Protein AF-A0ABD5QB89-F1 (afdb_monomer)

Mean predicted aligned error: 9.62 Å

Organism: NCBI:txid1849069

Nearest PDB structures (foldseek):
  5nxl-assembly1_A  TM=9.913E-01  e=5.953E-05  Thermomonospora curvata DSM 43183
  8aru-assembly1_A  TM=9.869E-01  e=2.376E-04  Homo sapiens

Solvent-accessible surface area (backbone atoms only — not comparable to full-atom values): 5632 Å² total; per-residue (Å²): 135,80,79,81,71,80,75,50,41,62,90,39,85,48,83,92,87,42,70,71,31,83,74,74,34,89,57,70,65,65,76,70,74,48,81,51,48,101,84,72,48,43,62,89,59,43,55,64,91,79,90,70,95,72,80,91,75,92,74,83,68,90,66,84,76,72,75,74,78,65,76,96,58,97,77,84,134

Sequence (77 aa):
METRIGRRTIWQREFPDHNTAADGYDHTAPVDAFEPNGYGLYNTAGNIWVWIADWWRTNHDEGAFKNRTGLRTGQQR

Foldseek 3Di:
DDPPPFQAADADDDPPPDGPCPSVDPAADPLASGAADPVRGGRPDHRDDDDDQADDDDDDDPPDDDSPPPDPDPDDD

Radius of gyration: 18.01 Å; Cα contacts (8 Å, |Δi|>4): 57; chains: 1; bounding box: 39×42×42 Å

Structure (mmCIF, N/CA/C/O backbone):
data_AF-A0ABD5QB89-F1
#
_entry.id   AF-A0ABD5QB89-F1
#
loop_
_atom_site.group_PDB
_atom_site.id
_atom_site.type_symbol
_atom_site.label_atom_id
_atom_site.label_alt_id
_atom_site.label_comp_id
_atom_site.label_asym_id
_atom_site.label_entity_id
_atom_site.label_seq_id
_atom_site.pdbx_PDB_ins_code
_atom_site.Cartn_x
_atom_site.Cartn_y
_atom_site.Cartn_z
_atom_site.occupancy
_atom_site.B_iso_or_equiv
_atom_site.auth_seq_id
_atom_site.auth_comp_id
_atom_site.auth_asym_id
_atom_site.auth_atom_id
_atom_site.pdbx_PDB_model_num
ATOM 1 N N . MET A 1 1 ? 20.521 -19.719 -6.200 1.00 33.03 1 MET A N 1
ATOM 2 C CA . MET A 1 1 ? 19.187 -19.695 -5.565 1.00 33.03 1 MET A CA 1
ATOM 3 C C . MET A 1 1 ? 18.794 -18.239 -5.450 1.00 33.03 1 MET A C 1
ATOM 5 O O . MET A 1 1 ? 19.385 -17.530 -4.651 1.00 33.03 1 MET A O 1
ATOM 9 N N . GLU A 1 2 ? 17.915 -17.772 -6.329 1.00 33.00 2 GLU A N 1
ATOM 10 C CA . GLU A 1 2 ? 17.455 -16.385 -6.333 1.00 33.00 2 GLU A CA 1
ATOM 11 C C . GLU A 1 2 ? 16.228 -16.301 -5.427 1.00 33.00 2 GLU A C 1
ATOM 13 O O . GLU A 1 2 ? 15.220 -16.973 -5.658 1.00 33.00 2 GLU A O 1
ATOM 18 N N . THR A 1 3 ? 16.349 -15.568 -4.323 1.00 37.41 3 THR A N 1
ATOM 19 C CA . THR A 1 3 ? 15.250 -15.344 -3.387 1.00 37.41 3 THR A CA 1
ATOM 20 C C . THR A 1 3 ? 14.119 -14.665 -4.150 1.00 37.41 3 THR A C 1
ATOM 22 O O . THR A 1 3 ? 14.284 -13.544 -4.622 1.00 37.41 3 THR A O 1
ATOM 25 N N . ARG A 1 4 ? 12.965 -15.329 -4.284 1.00 43.78 4 ARG A N 1
ATOM 26 C CA . ARG A 1 4 ? 11.747 -14.695 -4.803 1.00 43.78 4 ARG A CA 1
ATOM 27 C C . ARG A 1 4 ? 11.370 -13.555 -3.857 1.00 43.78 4 ARG A C 1
ATOM 29 O O . ARG A 1 4 ? 10.732 -13.774 -2.831 1.00 43.78 4 ARG A O 1
ATOM 36 N N . ILE A 1 5 ? 11.779 -12.338 -4.195 1.00 56.81 5 ILE A N 1
ATOM 37 C CA . ILE A 1 5 ? 11.209 -11.129 -3.612 1.00 56.81 5 ILE A CA 1
ATOM 38 C C . ILE A 1 5 ? 9.725 -11.157 -3.994 1.00 56.81 5 ILE A C 1
ATOM 40 O O . ILE A 1 5 ? 9.391 -11.230 -5.177 1.00 56.81 5 ILE A O 1
ATOM 44 N N . GLY A 1 6 ? 8.830 -11.198 -3.003 1.00 61.94 6 GLY A N 1
ATOM 45 C CA . GLY A 1 6 ? 7.390 -11.196 -3.260 1.00 61.94 6 GLY A CA 1
ATOM 46 C C . GLY A 1 6 ? 7.013 -9.967 -4.088 1.00 61.94 6 GLY A C 1
ATOM 47 O O . GLY A 1 6 ? 7.309 -8.846 -3.664 1.00 61.94 6 GLY A O 1
ATOM 48 N N . ARG A 1 7 ? 6.404 -10.193 -5.260 1.00 78.38 7 ARG A N 1
ATOM 49 C CA . ARG A 1 7 ? 6.002 -9.129 -6.188 1.00 78.38 7 ARG A CA 1
ATOM 50 C C . ARG A 1 7 ? 4.951 -8.238 -5.528 1.00 78.38 7 ARG A C 1
ATOM 52 O O . ARG A 1 7 ? 3.973 -8.740 -4.982 1.00 78.38 7 ARG A O 1
ATOM 59 N N . ARG A 1 8 ? 5.208 -6.935 -5.544 1.00 89.31 8 ARG A N 1
ATOM 60 C CA . ARG A 1 8 ? 4.355 -5.868 -5.018 1.00 89.31 8 ARG A CA 1
ATOM 61 C C . ARG A 1 8 ? 4.726 -4.569 -5.723 1.00 89.31 8 ARG A C 1
ATOM 63 O O . ARG A 1 8 ? 5.885 -4.422 -6.102 1.00 89.31 8 ARG A O 1
ATOM 70 N N . THR A 1 9 ? 3.785 -3.642 -5.831 1.00 92.56 9 THR A N 1
ATOM 71 C CA . THR A 1 9 ? 3.991 -2.338 -6.472 1.00 92.56 9 THR A CA 1
ATOM 72 C C . THR A 1 9 ? 4.710 -1.365 -5.545 1.00 92.56 9 THR A C 1
ATOM 74 O O . THR A 1 9 ? 4.104 -0.864 -4.591 1.00 92.56 9 THR A O 1
ATOM 77 N N . ILE A 1 10 ? 5.994 -1.117 -5.805 1.00 93.69 10 ILE A N 1
ATOM 78 C CA . ILE A 1 10 ? 6.861 -0.167 -5.081 1.00 93.69 10 ILE A CA 1
ATOM 79 C C . ILE A 1 10 ? 7.857 0.484 -6.052 1.00 93.69 10 ILE A C 1
ATOM 81 O O . ILE A 1 10 ? 7.996 0.051 -7.183 1.00 93.69 10 ILE A O 1
ATOM 85 N N . TRP A 1 11 ? 8.603 1.500 -5.619 1.00 94.00 11 TRP A N 1
ATOM 86 C CA . TRP A 1 11 ? 9.686 2.050 -6.440 1.00 94.00 11 TRP A CA 1
ATOM 87 C C . TRP A 1 11 ? 10.858 1.065 -6.551 1.00 94.00 11 TRP A C 1
ATOM 89 O O . TRP A 1 11 ? 11.263 0.473 -5.544 1.00 94.00 11 TRP A O 1
ATOM 99 N N . GLN A 1 12 ? 11.458 0.927 -7.737 1.00 94.94 12 GLN A N 1
ATOM 100 C CA . GLN A 1 12 ? 12.738 0.229 -7.903 1.00 94.94 12 GLN A CA 1
ATOM 101 C C . GLN A 1 12 ? 13.786 1.141 -8.531 1.00 94.94 12 GLN A C 1
ATOM 103 O O . GLN A 1 12 ? 13.503 1.805 -9.522 1.00 94.94 12 GLN A O 1
ATOM 108 N N . ARG A 1 13 ? 15.018 1.070 -8.000 1.00 92.81 13 ARG A N 1
ATOM 109 C CA . ARG A 1 13 ? 16.178 1.942 -8.2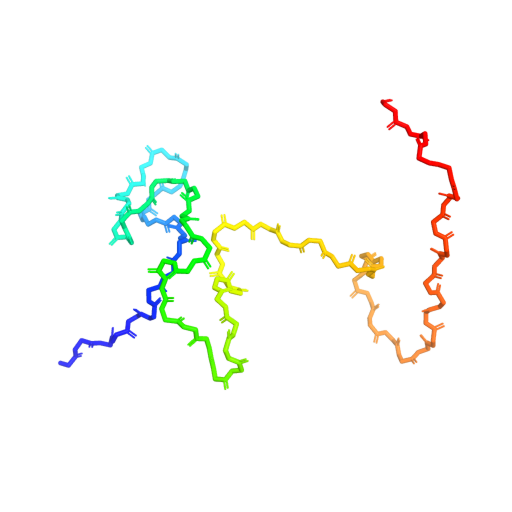83 1.00 92.81 13 ARG A CA 1
ATOM 110 C C . ARG A 1 13 ? 16.163 3.253 -7.492 1.00 92.81 13 ARG A C 1
ATOM 112 O O . ARG A 1 13 ? 16.015 3.215 -6.274 1.00 92.81 13 ARG A O 1
ATOM 119 N N . GLU A 1 14 ? 16.419 4.373 -8.155 1.00 96.75 14 GLU A N 1
ATOM 120 C CA . GLU A 1 14 ? 16.815 5.645 -7.562 1.00 96.75 14 GLU A CA 1
ATOM 121 C C . GLU A 1 14 ? 15.609 6.571 -7.526 1.00 96.75 14 GLU A C 1
ATOM 123 O O . GLU A 1 14 ? 15.239 7.201 -8.512 1.00 96.75 14 GLU A O 1
ATOM 128 N N . PHE A 1 15 ? 14.960 6.628 -6.372 1.00 94.25 15 PHE A N 1
ATOM 129 C CA . PHE A 1 15 ? 13.946 7.640 -6.130 1.00 94.25 15 PHE A CA 1
ATOM 130 C C . PHE A 1 15 ? 14.614 9.021 -5.979 1.00 94.25 15 PHE A C 1
ATOM 132 O O . PHE A 1 15 ? 15.643 9.098 -5.302 1.00 94.25 15 PHE A O 1
ATOM 139 N N . PRO A 1 16 ? 14.033 10.115 -6.509 1.00 95.31 16 PRO A N 1
ATOM 140 C CA . PRO A 1 16 ? 12.771 10.201 -7.258 1.00 95.31 16 PRO A CA 1
ATOM 141 C C . PRO A 1 16 ? 12.921 10.148 -8.787 1.00 95.31 16 PRO A C 1
ATOM 143 O O . PRO A 1 16 ? 11.915 10.195 -9.488 1.00 95.31 16 PRO A O 1
ATOM 146 N N . ASP A 1 17 ? 14.143 10.089 -9.314 1.00 96.62 17 ASP A N 1
ATOM 147 C CA . ASP A 1 17 ? 14.400 10.401 -10.727 1.00 96.62 17 ASP A CA 1
ATOM 148 C C . ASP A 1 17 ? 14.322 9.187 -11.663 1.00 96.62 17 ASP A C 1
ATOM 150 O O . ASP A 1 17 ? 14.108 9.340 -12.866 1.00 96.62 17 ASP A O 1
ATOM 154 N N . HIS A 1 18 ? 14.497 7.971 -11.138 1.00 96.00 18 HIS A N 1
ATOM 155 C CA . HIS A 1 18 ? 14.553 6.759 -11.947 1.00 96.00 18 HIS A CA 1
ATOM 156 C C . HIS A 1 18 ? 13.803 5.589 -11.305 1.00 96.00 18 HIS A C 1
ATOM 158 O O . HIS A 1 18 ? 14.304 4.934 -1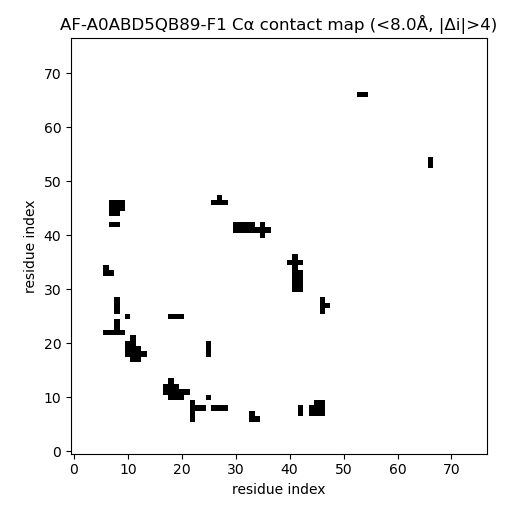0.384 1.00 96.00 18 HIS A O 1
ATOM 164 N N . ASN A 1 19 ? 12.624 5.286 -11.854 1.00 95.00 19 ASN A N 1
ATOM 165 C CA . ASN A 1 19 ? 11.888 4.055 -11.592 1.00 95.00 19 ASN A CA 1
ATOM 166 C C . ASN A 1 19 ? 12.011 3.109 -12.788 1.00 95.00 19 ASN A C 1
ATOM 168 O O . ASN A 1 19 ? 11.679 3.476 -13.913 1.00 95.00 19 ASN A O 1
ATOM 172 N N . THR A 1 20 ? 12.442 1.872 -12.559 1.00 95.12 20 THR A N 1
ATOM 173 C CA . THR A 1 20 ? 12.467 0.865 -13.637 1.00 95.12 20 THR A CA 1
ATOM 174 C C . THR A 1 20 ? 11.123 0.186 -13.888 1.00 95.12 20 THR A C 1
ATOM 176 O O . THR A 1 20 ? 11.030 -0.563 -14.858 1.00 95.12 20 THR A O 1
ATOM 179 N N . ALA A 1 21 ? 10.127 0.372 -13.009 1.00 93.50 21 ALA A N 1
ATOM 180 C CA . A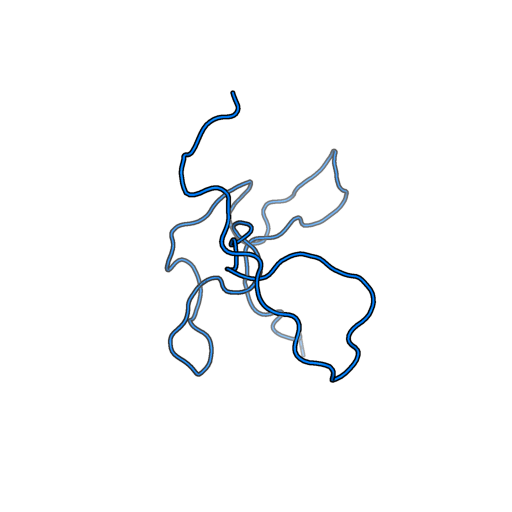LA A 1 21 ? 8.859 -0.368 -13.035 1.00 93.50 21 ALA A CA 1
ATOM 181 C C . ALA A 1 21 ? 9.081 -1.890 -13.165 1.00 93.50 21 ALA A C 1
ATOM 183 O O . ALA A 1 21 ? 8.437 -2.585 -13.953 1.00 93.50 21 ALA A O 1
ATOM 184 N N . ALA A 1 22 ? 10.052 -2.421 -12.414 1.00 93.31 22 ALA A N 1
ATOM 185 C CA . ALA A 1 22 ? 10.462 -3.823 -12.510 1.00 93.31 22 ALA A CA 1
ATOM 186 C C . ALA A 1 22 ? 9.380 -4.789 -11.989 1.00 93.31 22 ALA A C 1
ATOM 188 O O . ALA A 1 22 ? 9.414 -5.987 -12.279 1.00 93.31 22 ALA A O 1
ATOM 189 N N . ASP A 1 23 ? 8.418 -4.271 -11.226 1.00 91.38 23 ASP A N 1
ATOM 190 C CA . ASP A 1 23 ? 7.200 -4.962 -10.801 1.00 91.38 23 ASP A CA 1
ATOM 191 C C . ASP A 1 23 ? 6.068 -4.938 -11.851 1.00 91.38 23 ASP A C 1
ATOM 193 O O . ASP A 1 23 ? 5.068 -5.636 -11.671 1.00 91.38 23 ASP A O 1
ATOM 197 N N . GLY A 1 24 ? 6.244 -4.200 -12.953 1.00 94.56 24 GLY A N 1
ATOM 198 C CA . GLY A 1 24 ? 5.281 -4.040 -14.042 1.00 94.56 24 GLY A CA 1
ATOM 199 C C . GLY A 1 24 ? 4.432 -2.768 -13.976 1.00 94.56 24 GLY A C 1
ATOM 200 O O . GLY A 1 24 ? 3.628 -2.559 -14.886 1.00 94.56 24 GLY A O 1
ATOM 201 N N . TYR A 1 25 ? 4.593 -1.922 -12.953 1.00 93.38 25 TYR A N 1
ATOM 202 C CA . TYR A 1 25 ? 3.760 -0.736 -1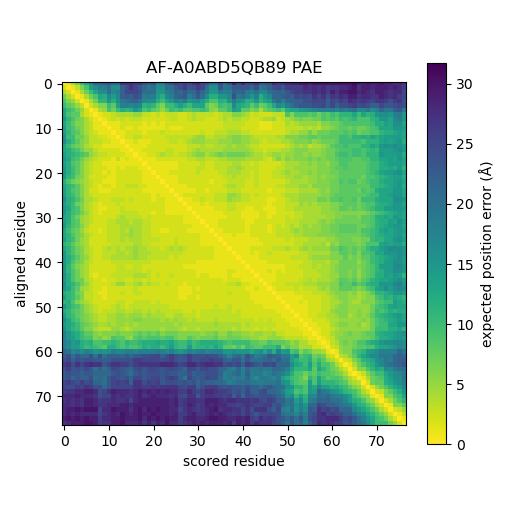2.7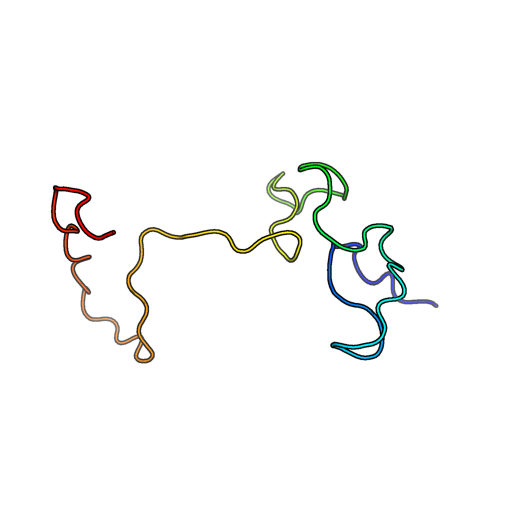55 1.00 93.38 25 TYR A CA 1
ATOM 203 C C . TYR A 1 25 ? 4.587 0.475 -12.312 1.00 93.38 25 TYR A C 1
ATOM 205 O O . TYR A 1 25 ? 5.244 0.461 -11.280 1.00 93.38 25 TYR A O 1
ATOM 213 N N . ASP A 1 26 ? 4.507 1.571 -13.068 1.00 94.06 26 ASP A N 1
ATOM 214 C CA . ASP A 1 26 ? 5.178 2.826 -12.692 1.00 94.06 26 ASP A CA 1
ATOM 215 C C . ASP A 1 26 ? 4.422 3.601 -11.591 1.00 94.06 26 ASP A C 1
ATOM 217 O O . ASP A 1 26 ? 4.990 4.394 -10.841 1.00 94.06 26 ASP A O 1
ATOM 221 N N . HIS A 1 27 ? 3.116 3.349 -11.472 1.00 93.19 27 HIS A N 1
ATOM 222 C CA . HIS A 1 27 ? 2.222 3.975 -10.499 1.00 93.19 27 HIS A CA 1
ATOM 223 C C . HIS A 1 27 ? 1.343 2.909 -9.821 1.00 93.19 27 HIS A C 1
ATOM 225 O O . HIS A 1 27 ? 1.836 1.923 -9.278 1.00 93.19 27 HIS A O 1
ATOM 231 N N . THR A 1 28 ? 0.024 3.096 -9.843 1.00 95.69 28 THR A N 1
ATOM 232 C CA . THR A 1 28 ? -0.943 2.149 -9.292 1.00 95.69 28 THR A CA 1
ATOM 233 C C . THR A 1 28 ? -1.112 0.922 -10.180 1.00 95.69 28 THR A C 1
ATOM 235 O O . THR A 1 28 ? -1.106 1.030 -11.408 1.00 95.69 28 THR A O 1
ATOM 238 N N . ALA A 1 29 ? -1.381 -0.217 -9.554 1.00 9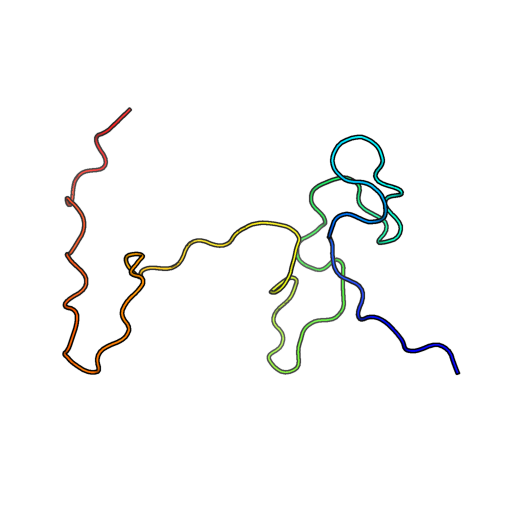5.88 29 ALA A N 1
ATOM 239 C CA . ALA A 1 29 ? -1.760 -1.461 -10.215 1.00 95.88 29 ALA A CA 1
ATOM 240 C C . ALA A 1 29 ? -3.239 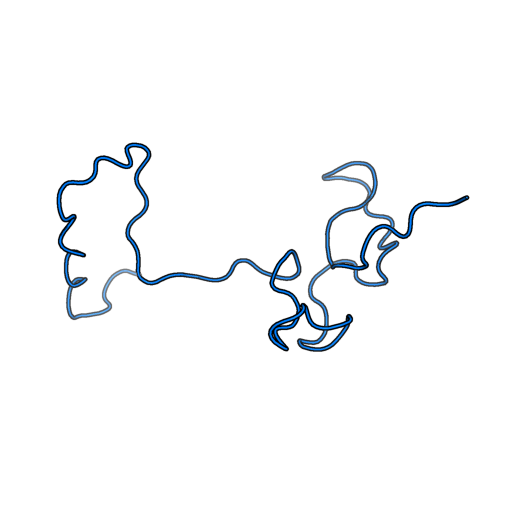-1.818 -9.982 1.00 95.88 29 ALA A C 1
ATOM 242 O O . ALA A 1 29 ? -3.838 -1.337 -9.010 1.00 95.88 29 ALA A O 1
ATOM 243 N N . PRO A 1 30 ? -3.824 -2.703 -10.819 1.00 97.06 30 PRO A N 1
ATOM 244 C CA . PRO A 1 30 ? -5.082 -3.379 -10.520 1.00 97.06 30 PRO A CA 1
ATOM 245 C C . PRO A 1 30 ? -5.103 -3.961 -9.102 1.00 97.06 30 PRO A C 1
ATOM 247 O O . PRO A 1 30 ? -4.082 -4.400 -8.564 1.00 97.06 30 PRO A O 1
ATOM 250 N N . VAL A 1 31 ? -6.286 -3.974 -8.487 1.00 94.81 31 VAL A N 1
ATOM 251 C CA . VAL A 1 31 ? -6.457 -4.372 -7.080 1.00 94.81 31 VAL A CA 1
ATOM 252 C C . VAL A 1 31 ? -6.074 -5.828 -6.802 1.00 94.81 31 VAL A C 1
ATOM 254 O O . VAL A 1 31 ? -5.789 -6.147 -5.653 1.00 94.81 31 VAL A O 1
ATOM 257 N N . ASP A 1 32 ? -5.997 -6.663 -7.833 1.00 94.12 32 ASP A N 1
ATOM 258 C CA . ASP A 1 32 ? -5.696 -8.097 -7.824 1.00 94.12 32 ASP A CA 1
ATOM 259 C C . ASP A 1 32 ? -4.412 -8.459 -8.607 1.00 94.12 32 ASP A C 1
ATOM 261 O O . ASP A 1 32 ? -4.192 -9.614 -8.959 1.00 94.12 32 ASP A O 1
ATOM 265 N N . ALA A 1 33 ? -3.538 -7.479 -8.870 1.00 92.81 33 ALA A N 1
ATOM 266 C CA . ALA A 1 33 ? -2.364 -7.638 -9.738 1.00 92.81 33 ALA A CA 1
ATOM 267 C C . ALA A 1 33 ? -1.300 -8.656 -9.269 1.00 92.81 33 ALA A C 1
ATOM 269 O O . ALA A 1 33 ? -0.489 -9.109 -10.081 1.00 92.81 33 ALA A O 1
ATOM 270 N N . PHE A 1 34 ? -1.262 -8.997 -7.979 1.00 92.00 34 PHE A N 1
ATOM 271 C CA . PHE A 1 34 ? -0.306 -9.947 -7.398 1.00 92.00 34 PHE A CA 1
ATOM 272 C C . PHE A 1 34 ? -1.022 -10.997 -6.555 1.00 92.00 34 PHE A C 1
ATOM 274 O O . PHE A 1 34 ? -2.190 -10.845 -6.231 1.00 92.00 34 PHE A O 1
ATOM 281 N N . GLU A 1 35 ? -0.301 -12.042 -6.154 1.00 94.38 35 GLU A N 1
ATOM 282 C CA . GLU A 1 35 ? -0.849 -13.078 -5.278 1.00 94.38 35 GLU A CA 1
ATOM 283 C C . GLU A 1 35 ? -1.375 -12.493 -3.954 1.00 94.38 35 GLU A C 1
ATOM 285 O O . GLU A 1 35 ? -0.719 -11.627 -3.355 1.00 94.38 35 GLU A O 1
ATOM 290 N N . PRO A 1 36 ? -2.522 -12.981 -3.452 1.00 95.00 36 PRO A N 1
ATOM 291 C CA . PRO A 1 36 ? -3.004 -12.594 -2.140 1.00 95.00 36 PRO A CA 1
ATOM 292 C C . PRO A 1 36 ? -2.086 -13.134 -1.036 1.00 95.00 36 PRO A C 1
ATOM 294 O O . PRO A 1 36 ? -1.401 -14.149 -1.186 1.00 95.00 36 PRO A O 1
ATOM 297 N N . ASN A 1 37 ? -2.100 -12.481 0.126 1.00 93.94 37 ASN A N 1
ATOM 298 C CA . ASN A 1 37 ? -1.484 -13.044 1.326 1.00 93.94 37 ASN A CA 1
ATOM 299 C C . ASN A 1 37 ? -2.289 -14.257 1.851 1.00 93.94 37 ASN A C 1
ATOM 301 O O . ASN A 1 37 ? -3.357 -14.587 1.339 1.00 93.94 37 ASN A O 1
ATOM 305 N N . GLY A 1 38 ? -1.812 -14.910 2.919 1.00 96.25 38 GLY A N 1
ATOM 306 C CA . GLY A 1 38 ? -2.468 -16.095 3.501 1.00 96.25 38 GLY A CA 1
ATOM 307 C C . GLY A 1 38 ? -3.903 -15.885 4.015 1.00 96.25 38 GLY A C 1
ATOM 308 O O . GLY A 1 38 ? -4.565 -16.860 4.355 1.00 96.25 38 GLY A O 1
ATOM 309 N N . TYR A 1 39 ? -4.391 -14.640 4.054 1.00 96.50 39 TYR A N 1
ATOM 310 C CA . TYR A 1 39 ? -5.763 -14.280 4.416 1.00 96.50 39 TYR A CA 1
ATOM 311 C C . TYR A 1 39 ? -6.647 -13.944 3.203 1.00 96.50 39 TYR A C 1
ATOM 313 O O . TYR A 1 39 ? -7.782 -13.510 3.383 1.00 96.50 39 TYR A O 1
ATOM 321 N N . GLY A 1 40 ? -6.147 -14.104 1.973 1.00 96.19 40 GLY A N 1
ATOM 322 C CA . GLY A 1 40 ? -6.888 -13.758 0.755 1.00 96.19 40 GLY A CA 1
ATOM 323 C C . GLY A 1 40 ? -6.898 -12.259 0.429 1.00 96.19 40 GLY A C 1
ATOM 324 O O . GLY A 1 40 ? -7.661 -11.833 -0.434 1.00 96.19 40 GLY A O 1
ATOM 325 N N . LEU A 1 41 ? -6.078 -11.449 1.110 1.00 95.38 41 LEU A N 1
ATOM 326 C CA . LEU A 1 41 ? -6.005 -10.004 0.884 1.00 95.38 41 LEU A CA 1
ATOM 327 C C . LEU A 1 41 ? -4.921 -9.667 -0.142 1.00 95.38 41 LEU A C 1
ATOM 329 O O . LEU A 1 41 ? -3.781 -10.120 -0.025 1.00 95.38 41 LEU A O 1
ATOM 333 N N . TYR A 1 42 ? -5.270 -8.815 -1.099 1.00 95.81 42 TYR A N 1
ATOM 334 C CA . TYR A 1 42 ? -4.385 -8.345 -2.161 1.00 95.81 42 TYR A CA 1
ATOM 335 C C . TYR A 1 42 ? -3.769 -6.992 -1.807 1.00 95.81 42 TYR A C 1
ATOM 337 O O . TYR A 1 42 ? -4.386 -6.190 -1.107 1.00 95.81 42 TYR A O 1
ATOM 345 N N . ASN A 1 43 ? -2.562 -6.723 -2.318 1.00 94.00 43 ASN A N 1
ATOM 346 C CA . ASN A 1 43 ? -1.925 -5.401 -2.266 1.00 94.00 43 ASN A CA 1
ATOM 347 C C . ASN A 1 43 ? -1.854 -4.761 -0.864 1.00 94.00 43 ASN A C 1
ATOM 349 O O . ASN A 1 43 ? -1.848 -3.543 -0.730 1.00 94.00 43 ASN A O 1
ATOM 353 N N . THR A 1 44 ? -1.746 -5.565 0.201 1.00 94.56 44 THR A N 1
ATOM 354 C CA . THR A 1 44 ? -1.627 -5.041 1.575 1.00 94.56 44 THR A CA 1
ATOM 355 C C . THR A 1 44 ? -0.290 -4.339 1.836 1.00 94.56 44 THR A C 1
ATOM 357 O O . THR A 1 44 ? -0.115 -3.711 2.874 1.00 94.56 44 THR A O 1
ATOM 360 N N . ALA A 1 45 ? 0.675 -4.479 0.925 1.00 93.12 45 ALA A N 1
ATOM 361 C CA . ALA A 1 45 ? 1.948 -3.777 0.947 1.00 93.12 45 ALA A CA 1
ATOM 362 C C . ALA A 1 45 ? 2.238 -3.209 -0.448 1.00 93.12 45 ALA A C 1
ATOM 364 O O . ALA A 1 45 ? 2.353 -3.977 -1.401 1.00 93.12 45 ALA A O 1
ATOM 365 N N . GLY A 1 46 ? 2.413 -1.891 -0.543 1.00 93.88 46 GLY A N 1
ATOM 366 C CA . GLY A 1 46 ? 2.603 -1.185 -1.813 1.00 93.88 46 GLY A CA 1
ATOM 367 C C . GLY A 1 46 ? 1.287 -0.722 -2.447 1.00 93.88 46 GLY A C 1
ATOM 368 O O . GLY A 1 46 ? 0.251 -0.687 -1.789 1.00 93.88 46 GLY A O 1
ATOM 369 N N . ASN A 1 47 ? 1.342 -0.371 -3.733 1.00 96.19 47 ASN A N 1
ATOM 370 C CA . ASN A 1 47 ? 0.234 0.173 -4.540 1.00 96.19 47 ASN A CA 1
ATOM 371 C C . ASN A 1 47 ? -0.227 1.562 -4.079 1.00 96.19 47 ASN A C 1
ATOM 373 O O . ASN A 1 47 ? 0.137 2.566 -4.685 1.00 96.19 47 ASN A O 1
ATOM 377 N N . ILE A 1 48 ? -0.993 1.624 -2.991 1.00 96.62 48 ILE A N 1
ATOM 378 C CA . ILE A 1 48 ? -1.525 2.861 -2.421 1.00 96.62 48 ILE A CA 1
ATOM 379 C C . ILE A 1 48 ? -1.473 2.815 -0.896 1.00 96.62 48 ILE A C 1
ATOM 381 O O . ILE A 1 48 ? -1.507 1.751 -0.280 1.00 96.62 48 ILE A O 1
ATOM 385 N N . TRP A 1 49 ? -1.454 3.991 -0.277 1.00 95.88 49 TRP A N 1
ATOM 386 C CA . TRP A 1 49 ? -1.719 4.104 1.151 1.00 95.88 49 TRP A CA 1
ATOM 387 C C . TRP A 1 49 ? -3.188 3.810 1.443 1.00 95.88 49 TRP A C 1
ATOM 389 O O . TRP A 1 49 ? -4.081 4.274 0.733 1.00 95.88 49 TRP A O 1
ATOM 399 N N . VAL A 1 50 ? -3.431 3.071 2.523 1.00 95.69 50 VAL A N 1
ATOM 400 C CA . VAL A 1 50 ? -4.778 2.743 2.991 1.00 95.69 50 VAL A CA 1
ATOM 401 C C . VAL A 1 50 ? -5.014 3.438 4.326 1.00 95.69 50 VAL A C 1
ATOM 403 O O . VAL A 1 50 ? -4.262 3.244 5.279 1.00 95.69 50 VAL A O 1
ATOM 406 N N . TRP A 1 51 ? -6.056 4.266 4.386 1.00 94.75 51 TRP A N 1
ATOM 407 C CA . TRP A 1 51 ? -6.498 4.907 5.622 1.00 94.75 51 TRP A CA 1
ATOM 408 C C . TRP A 1 51 ? -7.016 3.874 6.625 1.00 94.75 51 TRP A C 1
ATOM 410 O O . TRP A 1 51 ? -7.693 2.917 6.252 1.00 94.75 51 TRP A O 1
ATOM 420 N N . ILE A 1 52 ? -6.756 4.117 7.908 1.00 89.25 52 ILE A N 1
ATOM 421 C CA . ILE A 1 52 ? -7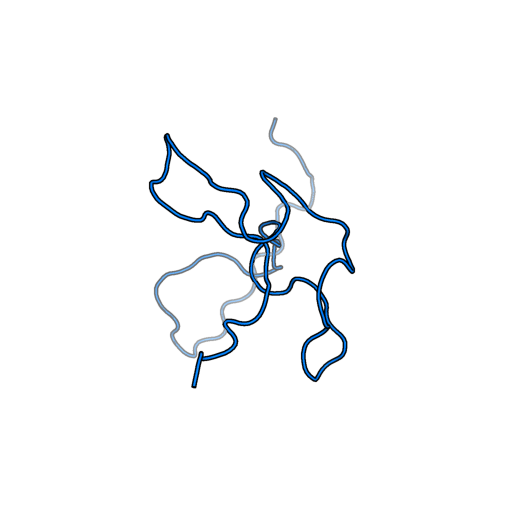.322 3.354 9.024 1.00 89.25 52 ILE A CA 1
ATOM 422 C C . ILE A 1 52 ? -8.099 4.287 9.953 1.00 89.25 52 ILE A C 1
ATOM 424 O O . ILE A 1 52 ? -7.925 5.504 9.913 1.00 89.25 52 ILE A O 1
ATOM 428 N N . ALA A 1 53 ? -8.978 3.719 10.779 1.00 87.50 53 ALA A N 1
ATOM 429 C CA . ALA A 1 53 ? -9.837 4.492 11.677 1.00 87.50 53 ALA A CA 1
ATOM 430 C C . ALA A 1 53 ? -9.076 5.152 12.844 1.00 87.50 53 ALA A C 1
ATOM 432 O O . ALA A 1 53 ? -9.639 6.001 13.537 1.00 87.50 53 ALA A O 1
ATOM 433 N N . ASP A 1 54 ? -7.836 4.737 13.091 1.00 83.19 54 ASP A N 1
ATOM 434 C CA . ASP A 1 54 ? -7.046 5.178 14.233 1.00 83.19 54 ASP A CA 1
ATOM 435 C C . ASP A 1 54 ? -6.438 6.568 14.022 1.00 83.19 54 ASP A C 1
ATOM 437 O O . ASP A 1 54 ? -6.013 6.939 12.927 1.00 83.19 54 ASP A O 1
ATOM 441 N N . TRP A 1 55 ? -6.330 7.330 15.112 1.00 84.06 55 TRP A N 1
ATOM 442 C CA . TRP A 1 55 ? -5.524 8.548 15.126 1.00 84.06 55 TRP A CA 1
ATOM 443 C C . TRP A 1 55 ? -4.035 8.205 15.215 1.00 84.06 55 TRP A C 1
ATOM 445 O O . TRP A 1 55 ? -3.629 7.383 16.037 1.00 84.06 55 TRP A O 1
ATOM 455 N N . TRP A 1 56 ? -3.209 8.904 14.434 1.00 85.12 56 TRP A N 1
ATOM 456 C CA . TRP A 1 56 ? -1.753 8.784 14.513 1.00 85.12 56 TRP A CA 1
ATOM 457 C C . TRP A 1 56 ? -1.213 9.252 15.873 1.00 85.12 56 TRP A C 1
ATOM 459 O O . TRP A 1 56 ? -1.561 10.334 16.356 1.00 85.12 56 TRP A O 1
ATOM 469 N N . ARG A 1 57 ? -0.314 8.457 16.464 1.00 83.50 57 ARG A N 1
ATOM 470 C CA . ARG A 1 57 ? 0.468 8.800 17.660 1.00 83.50 57 ARG A CA 1
ATOM 471 C C . ARG A 1 57 ? 1.794 8.038 17.663 1.00 83.50 57 ARG A C 1
ATOM 473 O O . ARG A 1 57 ? 1.877 6.968 17.076 1.00 83.50 57 ARG A O 1
ATOM 480 N N . THR A 1 58 ? 2.802 8.568 18.354 1.00 89.44 58 THR A N 1
ATOM 481 C CA . THR A 1 58 ? 4.125 7.928 18.506 1.00 89.44 58 THR A CA 1
ATOM 482 C C . THR A 1 58 ? 4.237 7.039 19.747 1.00 89.44 58 THR A C 1
ATOM 484 O O . THR A 1 58 ? 5.080 6.150 19.785 1.00 89.44 58 THR A O 1
ATOM 487 N N . ASN A 1 59 ? 3.404 7.272 20.768 1.00 85.69 59 ASN A N 1
ATOM 488 C CA . ASN A 1 59 ? 3.447 6.542 22.038 1.00 85.69 59 ASN A CA 1
ATOM 489 C C . ASN A 1 59 ? 2.317 5.517 22.067 1.00 85.69 59 ASN A C 1
ATOM 491 O O . ASN A 1 59 ? 1.164 5.886 21.856 1.00 85.69 59 ASN A O 1
ATOM 495 N N . HIS A 1 60 ? 2.628 4.253 22.349 1.00 81.06 60 HIS A N 1
ATOM 496 C CA . HIS A 1 60 ? 1.672 3.143 22.295 1.00 81.06 60 HIS A CA 1
ATOM 497 C C . HIS A 1 60 ? 1.309 2.588 23.678 1.00 81.06 60 HIS A C 1
ATOM 499 O O . HIS A 1 60 ? 1.074 1.394 23.815 1.00 81.06 60 HIS A O 1
ATOM 505 N N . ASP A 1 61 ? 1.234 3.455 24.690 1.00 80.62 61 ASP A N 1
ATOM 506 C CA . ASP A 1 61 ? 0.884 3.054 26.055 1.00 80.62 61 ASP A CA 1
ATOM 507 C C . ASP A 1 61 ? -0.480 2.339 26.089 1.00 80.62 61 ASP A C 1
ATOM 509 O O . ASP A 1 61 ? -1.414 2.737 25.380 1.00 80.62 61 ASP A O 1
ATOM 513 N N . GLU A 1 62 ? -0.589 1.307 26.933 1.00 68.06 62 GLU A N 1
ATOM 514 C CA . GLU A 1 62 ? -1.728 0.371 27.039 1.00 68.06 62 GLU A CA 1
ATOM 515 C C . GLU A 1 62 ? -3.051 1.025 27.486 1.00 68.06 62 GLU A C 1
ATOM 517 O O . GLU A 1 62 ? -4.115 0.406 27.441 1.00 68.06 62 GLU A O 1
ATOM 522 N N . GLY A 1 63 ? -3.013 2.290 27.912 1.00 65.25 63 GLY A N 1
ATOM 523 C CA . GLY A 1 63 ? -4.202 3.046 28.287 1.00 65.25 63 GLY A CA 1
ATOM 524 C C . GLY A 1 63 ? -5.142 3.240 27.097 1.00 65.25 63 GLY A C 1
ATOM 525 O O . GLY A 1 63 ? -4.723 3.707 26.037 1.00 65.25 63 GLY A O 1
ATOM 526 N N . ALA A 1 64 ? -6.426 2.914 27.289 1.00 58.91 64 ALA A N 1
ATOM 527 C CA . ALA A 1 64 ? -7.465 3.018 26.270 1.00 58.91 64 ALA A CA 1
ATOM 528 C C . ALA A 1 64 ? -7.520 4.430 25.664 1.00 58.91 64 ALA A C 1
ATOM 530 O O . ALA A 1 64 ? -8.134 5.352 26.210 1.00 58.91 64 ALA A O 1
ATOM 531 N N . PHE A 1 65 ? -6.899 4.596 24.499 1.00 63.72 65 PHE A N 1
ATOM 532 C CA . PHE A 1 65 ? -7.087 5.780 23.688 1.00 63.72 65 PHE A CA 1
ATOM 533 C C . PHE A 1 65 ? -8.496 5.711 23.108 1.00 63.72 65 PHE A C 1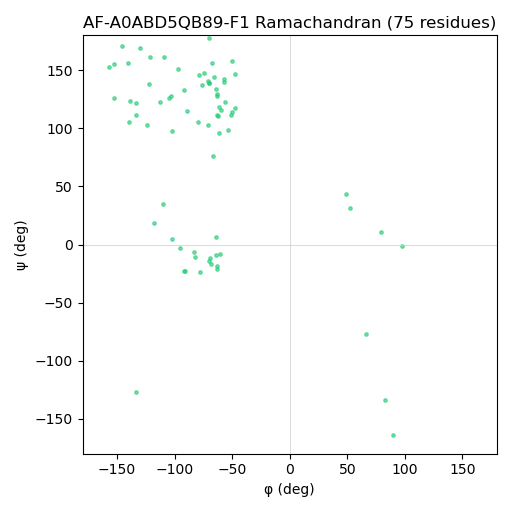
ATOM 535 O O . PHE A 1 65 ? -8.773 4.955 22.177 1.00 63.72 65 PHE A O 1
ATOM 542 N N . LYS A 1 66 ? -9.422 6.478 23.688 1.00 65.50 66 LYS A N 1
ATOM 543 C CA . LYS A 1 66 ? -10.735 6.663 23.079 1.00 65.50 66 LYS A CA 1
ATOM 544 C C . LYS A 1 66 ? -10.523 7.363 21.751 1.00 65.50 66 LYS A C 1
ATOM 546 O O . LYS A 1 66 ? -10.146 8.535 21.728 1.00 65.50 66 LYS A O 1
ATOM 551 N N . ASN A 1 67 ? -10.786 6.634 20.669 1.00 66.44 67 ASN A N 1
ATOM 552 C CA . ASN A 1 67 ? -10.837 7.202 19.339 1.00 66.44 67 ASN A CA 1
ATOM 553 C C . ASN A 1 67 ? -11.768 8.420 19.411 1.00 66.44 67 ASN A C 1
ATOM 555 O O . ASN A 1 67 ? -12.954 8.282 19.729 1.00 66.44 67 ASN A O 1
ATOM 559 N N . ARG A 1 68 ? -11.213 9.629 19.251 1.00 61.56 68 ARG A N 1
ATOM 560 C CA . ARG A 1 68 ? -12.032 10.840 19.246 1.00 61.56 68 ARG A CA 1
ATOM 561 C C . ARG A 1 68 ? -12.948 10.671 18.051 1.00 61.56 68 ARG A C 1
ATOM 563 O O . ARG A 1 68 ? -12.459 10.669 16.925 1.00 61.56 68 ARG A O 1
ATOM 570 N N . THR A 1 69 ? -14.244 10.467 18.294 1.00 62.62 69 THR A N 1
ATOM 571 C CA . THR A 1 69 ? -15.246 10.492 17.229 1.00 62.62 69 THR A CA 1
ATOM 572 C C . THR A 1 69 ? -14.998 11.781 16.471 1.00 62.62 69 THR A C 1
ATOM 574 O O . THR A 1 69 ? -15.095 12.851 17.080 1.00 62.62 69 THR A O 1
ATOM 577 N N . GLY A 1 70 ? -14.569 11.676 15.210 1.00 55.28 70 GLY A N 1
ATOM 578 C CA . GLY A 1 70 ? -14.260 12.842 14.393 1.00 55.28 70 GLY A CA 1
ATOM 579 C C . GLY A 1 70 ? -15.411 13.845 14.442 1.00 55.28 70 GLY A C 1
ATOM 580 O O . GLY A 1 70 ? -16.548 13.483 14.769 1.00 55.28 70 GLY A O 1
ATOM 581 N N . LEU A 1 71 ? -15.125 15.113 14.135 1.00 53.50 71 LEU A N 1
ATOM 582 C CA . LEU A 1 71 ? -16.182 16.098 13.916 1.00 53.50 71 LEU A CA 1
ATOM 583 C C . LEU A 1 71 ? -17.210 15.456 12.976 1.00 53.50 71 LEU A C 1
ATOM 585 O O . LEU A 1 71 ? -16.870 15.070 11.861 1.00 53.50 71 LEU A O 1
ATOM 589 N N . ARG A 1 72 ? -18.454 15.282 13.441 1.00 53.06 72 ARG A N 1
ATOM 590 C CA . ARG A 1 72 ? -19.529 14.571 12.716 1.00 53.06 72 ARG A CA 1
ATOM 591 C C . ARG A 1 72 ? -19.946 15.263 11.408 1.00 53.06 72 ARG A C 1
ATOM 593 O O . ARG A 1 72 ? -20.915 14.866 10.774 1.00 53.06 72 ARG A O 1
ATOM 600 N N . THR A 1 73 ? -19.228 16.301 11.012 1.00 49.09 73 THR A N 1
ATOM 601 C CA . THR A 1 73 ? -19.484 17.144 9.859 1.00 49.09 73 THR A CA 1
ATOM 602 C C . THR A 1 73 ? -18.173 17.319 9.111 1.00 49.09 73 THR A C 1
ATOM 604 O O . THR A 1 73 ? -17.253 17.970 9.606 1.00 49.09 73 THR A O 1
ATOM 607 N N . GLY A 1 74 ? -18.094 16.726 7.919 1.00 50.91 74 GLY A N 1
ATOM 608 C CA . GLY A 1 74 ? -17.005 16.919 6.967 1.00 50.91 74 GLY A CA 1
ATOM 609 C C . GLY A 1 74 ? -16.984 18.347 6.428 1.00 50.91 74 GLY A C 1
ATOM 610 O O . GLY A 1 74 ? -17.401 18.603 5.304 1.00 50.91 74 GLY A O 1
ATOM 611 N N . GLN A 1 75 ? -16.497 19.282 7.233 1.00 53.94 75 GLN A N 1
ATOM 612 C CA . GLN A 1 75 ? -16.041 20.579 6.766 1.00 53.94 75 GLN A CA 1
ATOM 613 C C . GLN A 1 75 ? -14.606 20.743 7.224 1.00 53.94 75 GLN A C 1
ATOM 615 O O . GLN A 1 75 ? -14.399 21.010 8.401 1.00 53.94 75 GLN A O 1
ATOM 620 N N . GLN A 1 76 ? -13.658 20.564 6.304 1.00 42.16 76 GLN A N 1
ATOM 621 C CA . GLN A 1 76 ? -12.674 21.586 5.935 1.00 42.16 76 GLN A CA 1
ATOM 622 C C . GLN A 1 76 ? -12.254 21.333 4.477 1.00 42.16 76 GLN A C 1
ATOM 624 O O . GLN A 1 76 ? -11.933 20.203 4.108 1.00 42.16 76 GLN A O 1
ATOM 629 N N . ARG A 1 77 ? -12.384 22.379 3.656 1.00 41.81 77 ARG A N 1
ATOM 630 C CA . ARG A 1 77 ? -11.773 22.525 2.331 1.00 41.81 77 ARG A CA 1
ATOM 631 C C . ARG A 1 77 ? -10.498 23.330 2.505 1.00 41.81 77 ARG A C 1
ATOM 633 O O . ARG A 1 77 ? -10.538 24.230 3.375 1.00 41.81 77 ARG A O 1
#

InterPro domains:
  IPR005532 Sulfatase-modifying factor enzyme-like domain [PF03781] (11-60)
  IPR016187 C-type lectin fold [SSF56436] (9-77)
  IPR042095 Sulfatase-modifying factor enzyme superfamily [G3DSA:3.90.1580.10] (2-77)
  IPR051043 Sulfatase Modifying Factor and Kinase [PTHR23150] (9-71)

pLDDT: mean 81.37, std 18.91, range [33.0, 97.06]

Secondary structure (DSSP, 8-state):
----PPP-----EETTTEE--TTS-SS---TTSS---TTS---SSSSS----SSPP-S---SS--------SS----